Protein AF-A0A1A8R224-F1 (afdb_monomer_lite)

Foldseek 3Di:
DVVLVVVLVVDAQVVLQVVQVVCCVVPVDGPLVVLVVVDDDPVNVVSNLSNDDVLVSLLVLCCVQPVDDHGDVVSVCVSPVPDDPVSVVSNVD

Organism: NCBI:txid451742

Sequence (93 aa):
KDVIVSVLVKRNNDQRQMIKAVYESSTGKNLVKSLESVLSSHLEDASLALLMKPAYYDARLLRNATKGVGTDEAVLVEVLATRSNKEIEEIKQ

Structure (mmCIF, N/CA/C/O backbone):
data_AF-A0A1A8R224-F1
#
_entry.id   AF-A0A1A8R224-F1
#
loop_
_atom_site.group_PDB
_atom_site.id
_atom_site.type_symbol
_atom_site.label_atom_id
_atom_site.label_alt_id
_atom_site.label_comp_id
_atom_site.label_asym_id
_atom_site.label_entity_id
_atom_site.label_seq_id
_atom_site.pdbx_PDB_ins_code
_atom_site.Cartn_x
_atom_site.Cartn_y
_atom_site.Cartn_z
_atom_site.occupancy
_atom_site.B_iso_or_equiv
_atom_site.auth_seq_id
_atom_site.auth_comp_id
_atom_site.auth_asym_id
_atom_site.auth_atom_id
_atom_site.pdbx_PDB_model_num
ATOM 1 N N . LYS A 1 1 ? -18.260 -4.904 8.978 1.00 76.31 1 LYS A N 1
ATOM 2 C CA . LYS A 1 1 ? -17.301 -4.994 7.848 1.00 76.31 1 LYS A CA 1
ATOM 3 C C . LYS A 1 1 ? -17.763 -4.116 6.679 1.00 76.31 1 LYS A C 1
ATOM 5 O O . LYS A 1 1 ? -16.979 -3.294 6.228 1.00 76.31 1 LYS A O 1
ATOM 10 N N . ASP A 1 2 ? -19.047 -4.147 6.320 1.00 84.38 2 ASP A N 1
ATOM 11 C CA . ASP A 1 2 ? -19.623 -3.327 5.234 1.00 84.38 2 ASP A CA 1
ATOM 12 C C . ASP A 1 2 ? -19.454 -1.815 5.410 1.00 84.38 2 ASP A C 1
ATOM 14 O O . ASP A 1 2 ? -19.121 -1.113 4.459 1.00 84.38 2 ASP A O 1
ATOM 18 N N . VAL A 1 3 ? -19.595 -1.303 6.638 1.00 91.88 3 VAL A N 1
ATOM 19 C CA . VAL A 1 3 ? -19.376 0.126 6.918 1.00 91.88 3 VAL A CA 1
ATOM 20 C C . VAL A 1 3 ? -17.933 0.536 6.605 1.00 91.88 3 VAL A C 1
ATOM 22 O O . VAL A 1 3 ? -17.726 1.556 5.953 1.00 91.88 3 VAL A O 1
ATOM 25 N N . ILE A 1 4 ? -16.945 -0.283 6.989 1.00 91.00 4 ILE A N 1
ATOM 26 C CA . ILE A 1 4 ? -15.516 -0.025 6.736 1.00 91.00 4 ILE A CA 1
ATOM 27 C C . ILE A 1 4 ? -15.274 0.077 5.231 1.00 91.00 4 ILE A C 1
ATOM 29 O O . ILE A 1 4 ? -14.732 1.078 4.766 1.00 91.00 4 ILE A O 1
ATOM 33 N N . VAL A 1 5 ? -15.758 -0.908 4.469 1.00 90.88 5 VAL A N 1
ATOM 34 C CA . VAL A 1 5 ? -15.655 -0.905 3.005 1.00 90.88 5 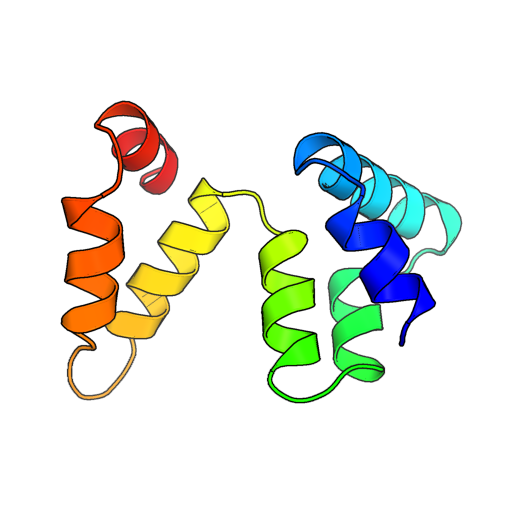VAL A CA 1
ATOM 35 C C . VAL A 1 5 ? -16.322 0.341 2.436 1.00 90.88 5 VAL A C 1
ATOM 37 O O . VAL A 1 5 ? -15.687 1.080 1.691 1.00 90.88 5 VAL A O 1
ATOM 40 N N . SER A 1 6 ? -17.561 0.634 2.842 1.00 93.19 6 SER A N 1
ATOM 41 C CA . SER A 1 6 ? -18.329 1.769 2.323 1.00 93.19 6 SER A CA 1
ATOM 42 C C . SER A 1 6 ? -17.655 3.122 2.562 1.00 93.19 6 SER A C 1
ATOM 44 O O . SER A 1 6 ? -17.801 4.027 1.740 1.00 93.19 6 SER A O 1
ATOM 46 N N . VAL A 1 7 ? -16.907 3.263 3.660 1.00 93.75 7 VAL A N 1
ATOM 47 C CA . VAL A 1 7 ? -16.145 4.473 3.970 1.00 93.75 7 VAL A CA 1
ATOM 48 C C . VAL A 1 7 ? -14.863 4.506 3.146 1.00 93.75 7 VAL A C 1
ATOM 50 O O . VAL A 1 7 ? -14.613 5.506 2.478 1.00 93.75 7 VAL A O 1
ATOM 53 N N . LEU A 1 8 ? -14.068 3.430 3.141 1.00 93.81 8 LEU A N 1
ATOM 54 C CA . LEU A 1 8 ? -12.774 3.415 2.453 1.00 93.81 8 LEU A CA 1
ATOM 55 C C . LEU A 1 8 ? -12.930 3.607 0.938 1.00 93.81 8 LEU A C 1
ATOM 57 O O . LEU A 1 8 ? -12.231 4.438 0.357 1.00 93.81 8 LEU A O 1
ATOM 61 N N . VAL A 1 9 ? -13.880 2.923 0.294 1.00 93.94 9 VAL A N 1
ATOM 62 C CA . VAL A 1 9 ? -14.045 2.984 -1.173 1.00 93.94 9 VAL A CA 1
ATOM 63 C C . VAL A 1 9 ? -14.628 4.309 -1.674 1.00 93.94 9 VAL A C 1
ATOM 65 O O . VAL A 1 9 ? -14.482 4.630 -2.847 1.00 93.94 9 VAL A O 1
ATOM 68 N N . LYS A 1 10 ? -15.246 5.115 -0.800 1.00 96.12 10 LYS A N 1
ATOM 69 C CA . LYS A 1 10 ? -15.840 6.424 -1.146 1.00 96.12 10 LYS A CA 1
ATOM 70 C C . LYS A 1 10 ? -14.940 7.615 -0.803 1.00 96.12 10 LYS A C 1
ATOM 72 O O . LYS A 1 10 ? -15.417 8.752 -0.765 1.00 96.12 10 LYS A O 1
ATOM 77 N N . ARG A 1 11 ? -13.672 7.374 -0.472 1.00 96.81 11 ARG A N 1
ATOM 78 C CA . ARG A 1 11 ? -12.697 8.409 -0.101 1.00 96.81 11 ARG A CA 1
ATOM 79 C C . ARG A 1 11 ? -11.440 8.256 -0.938 1.00 96.81 11 ARG A C 1
ATOM 81 O O . ARG A 1 11 ? -11.025 7.131 -1.200 1.00 96.81 11 ARG A O 1
ATOM 88 N N . ASN A 1 12 ? -10.841 9.371 -1.342 1.00 97.25 12 ASN A N 1
ATOM 89 C CA . ASN A 1 12 ? -9.527 9.355 -1.986 1.00 97.25 12 ASN A CA 1
ATOM 90 C C . ASN A 1 12 ? -8.412 9.111 -0.947 1.00 97.25 12 ASN A C 1
ATOM 92 O O . ASN A 1 12 ? -8.680 9.044 0.256 1.00 97.25 12 ASN A O 1
ATOM 96 N N . ASN A 1 13 ? -7.163 8.945 -1.395 1.00 97.19 13 ASN A N 1
ATOM 97 C CA . ASN A 1 13 ? -6.068 8.616 -0.481 1.00 97.19 13 ASN A CA 1
ATOM 98 C C . ASN A 1 13 ? -5.824 9.714 0.563 1.00 97.19 13 ASN A C 1
ATOM 100 O O . ASN A 1 13 ? -5.724 9.397 1.744 1.00 97.19 13 ASN A O 1
ATOM 104 N N . ASP A 1 14 ? -5.828 10.985 0.161 1.00 97.56 14 ASP A N 1
ATOM 10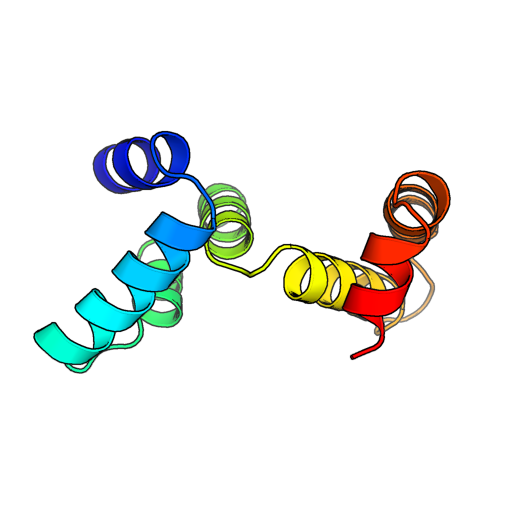5 C CA . ASP A 1 14 ? -5.596 12.113 1.072 1.00 97.56 14 ASP A CA 1
ATOM 106 C C . ASP A 1 14 ? -6.636 12.159 2.194 1.00 97.56 14 ASP A C 1
ATOM 108 O O . ASP A 1 14 ? -6.296 12.264 3.373 1.00 97.56 14 ASP A O 1
ATOM 112 N N . GLN A 1 15 ? -7.912 11.973 1.853 1.00 98.00 15 GLN A N 1
ATOM 113 C CA . GLN A 1 15 ? -8.993 11.859 2.829 1.00 98.00 15 GLN A CA 1
ATOM 114 C C . GLN A 1 15 ? -8.788 10.663 3.763 1.00 98.00 15 GLN A C 1
ATOM 116 O O . GLN A 1 15 ? -9.037 10.771 4.962 1.00 98.00 15 GLN A O 1
ATOM 121 N N . ARG A 1 16 ? -8.314 9.521 3.251 1.00 97.81 16 ARG A N 1
ATOM 122 C CA . ARG A 1 16 ? -7.991 8.352 4.084 1.00 97.81 16 ARG A CA 1
ATOM 123 C C . ARG A 1 16 ? -6.810 8.620 5.021 1.00 97.81 16 ARG A C 1
ATOM 125 O O . ARG A 1 16 ? -6.861 8.182 6.169 1.00 97.81 16 ARG A O 1
ATOM 132 N N . GLN A 1 17 ? -5.799 9.379 4.589 1.00 98.06 17 GLN A N 1
ATOM 133 C CA . GLN A 1 17 ? -4.707 9.819 5.465 1.00 98.06 17 GLN A CA 1
ATOM 134 C C . GLN A 1 17 ? -5.224 10.744 6.577 1.00 98.06 17 GLN A C 1
ATOM 136 O O . GLN A 1 17 ? -4.864 10.563 7.739 1.00 98.06 17 GLN A O 1
ATOM 141 N N . MET A 1 18 ? -6.128 11.678 6.255 1.00 97.56 18 MET A N 1
ATOM 142 C CA . MET A 1 18 ? -6.775 12.530 7.261 1.00 97.56 18 MET A CA 1
ATOM 143 C C . MET A 1 18 ? -7.599 11.707 8.255 1.00 97.56 18 MET A C 1
ATOM 145 O O . MET A 1 18 ? -7.483 11.910 9.460 1.00 97.56 18 MET A O 1
ATOM 149 N N . ILE A 1 19 ? -8.386 10.738 7.776 1.00 96.38 19 ILE A N 1
ATOM 150 C CA . ILE A 1 19 ? -9.158 9.828 8.636 1.00 96.38 19 ILE A CA 1
ATOM 151 C C . ILE A 1 19 ? -8.230 9.065 9.583 1.00 96.38 19 ILE A C 1
ATOM 153 O O . ILE A 1 19 ? -8.526 8.971 10.771 1.00 96.38 19 ILE A O 1
ATOM 157 N N . LYS A 1 20 ? -7.098 8.554 9.082 1.00 96.31 20 LYS A N 1
ATOM 158 C CA . LYS A 1 20 ? -6.100 7.856 9.899 1.00 96.31 20 LYS A CA 1
ATOM 159 C C . LYS A 1 20 ? -5.577 8.747 11.030 1.00 96.31 20 LYS A C 1
ATOM 161 O O . LYS A 1 20 ? -5.563 8.305 12.175 1.00 96.31 20 LYS A O 1
ATOM 166 N N . ALA A 1 21 ? -5.220 9.994 10.721 1.00 96.88 21 ALA A N 1
ATOM 167 C CA . ALA A 1 21 ? -4.737 10.955 11.711 1.00 96.88 21 ALA A CA 1
ATOM 168 C C . ALA A 1 21 ? -5.818 11.324 12.744 1.00 96.88 21 ALA A C 1
ATOM 170 O O . ALA A 1 21 ? -5.572 11.281 13.945 1.00 96.88 21 ALA A O 1
ATOM 171 N N . VAL A 1 22 ? -7.038 11.634 12.293 1.00 97.62 22 VAL A N 1
ATOM 172 C CA . VAL A 1 22 ? -8.156 11.992 13.183 1.00 97.62 22 VAL A CA 1
ATOM 173 C C . VAL A 1 22 ? -8.553 10.822 14.082 1.00 97.62 22 VAL A C 1
ATOM 175 O O . VAL A 1 22 ? -8.846 11.028 15.260 1.00 97.62 22 VAL A O 1
ATOM 178 N N . TYR A 1 23 ? -8.547 9.591 13.567 1.00 96.75 23 TYR A N 1
ATOM 179 C CA . TYR A 1 23 ? -8.842 8.397 14.359 1.00 96.75 23 TYR A CA 1
ATOM 180 C C . TYR A 1 23 ? -7.840 8.222 15.504 1.00 96.75 23 TYR A C 1
ATOM 182 O O . TYR A 1 23 ? -8.242 7.997 16.645 1.00 96.75 23 TYR A O 1
ATOM 190 N N . GLU A 1 24 ? -6.548 8.373 15.217 1.00 96.56 24 GLU A N 1
ATOM 191 C CA . GLU A 1 24 ? -5.492 8.252 16.223 1.00 96.56 24 GLU A CA 1
ATOM 192 C C . GLU A 1 24 ? -5.590 9.362 17.276 1.00 96.56 24 GLU A C 1
ATOM 194 O O . GLU A 1 24 ? -5.590 9.065 18.469 1.00 96.56 24 GLU A O 1
ATOM 199 N N . SER A 1 25 ? -5.815 10.611 16.859 1.00 97.25 25 SER A N 1
ATOM 200 C CA . SER A 1 25 ? -5.994 11.744 17.778 1.00 97.25 25 SER A CA 1
ATOM 201 C C . SER A 1 25 ? -7.248 11.644 18.653 1.00 97.25 25 SER A C 1
ATOM 203 O O . SER A 1 25 ? -7.232 12.088 19.797 1.00 97.25 25 SER A O 1
ATOM 205 N N . SER A 1 26 ? -8.348 11.088 18.136 1.00 97.44 26 SER A N 1
ATOM 206 C CA . SER A 1 26 ? -9.629 11.016 18.861 1.00 97.44 26 SER A CA 1
ATOM 207 C C . SER A 1 26 ? -9.759 9.792 19.767 1.00 97.44 26 SER A C 1
ATOM 209 O O . SER A 1 26 ? -10.446 9.856 20.782 1.00 97.44 26 SER A O 1
ATOM 211 N N . THR A 1 27 ? -9.119 8.675 19.412 1.00 96.38 27 THR A N 1
ATOM 212 C CA . THR A 1 27 ? -9.264 7.400 20.137 1.00 96.38 27 THR A CA 1
ATOM 213 C C . THR A 1 27 ? -8.008 6.977 20.894 1.00 96.38 27 THR A C 1
ATOM 215 O O . THR A 1 27 ? -8.078 6.064 21.718 1.00 96.38 27 THR A O 1
ATOM 218 N N . GLY A 1 28 ? -6.855 7.580 20.588 1.00 96.06 28 GLY A N 1
ATOM 219 C CA . GLY A 1 28 ? -5.544 7.144 21.074 1.00 96.06 28 GLY A CA 1
ATOM 220 C C . GLY A 1 28 ? -5.085 5.797 20.504 1.00 96.06 28 GLY A C 1
ATOM 221 O O . GLY A 1 28 ? -4.100 5.235 20.980 1.00 96.06 28 GLY A O 1
ATOM 222 N N . LYS A 1 29 ? -5.798 5.238 19.517 1.00 95.94 29 LYS A N 1
ATOM 223 C CA . LYS A 1 29 ? -5.499 3.936 18.910 1.00 95.94 29 LYS A CA 1
ATOM 224 C C . LYS A 1 29 ? -5.048 4.100 17.469 1.00 95.94 29 LYS A C 1
ATOM 226 O O . LYS A 1 29 ? -5.567 4.917 16.717 1.00 95.94 29 LYS A O 1
ATOM 231 N N . ASN A 1 30 ? -4.133 3.237 17.046 1.00 95.81 30 ASN A N 1
ATOM 232 C CA . ASN A 1 30 ? -3.694 3.208 15.662 1.00 95.81 30 ASN A CA 1
ATOM 233 C C . ASN A 1 30 ? -4.754 2.534 14.770 1.00 95.81 30 ASN A C 1
ATOM 235 O O . ASN A 1 30 ? -5.110 1.374 14.996 1.00 95.81 30 ASN A O 1
ATOM 239 N N . LEU A 1 31 ? -5.246 3.246 13.748 1.00 95.62 31 LEU A N 1
ATOM 240 C CA . LEU A 1 31 ? -6.312 2.746 12.868 1.00 95.62 31 LEU A CA 1
ATOM 241 C C . LEU A 1 31 ? -5.917 1.456 12.136 1.00 95.62 31 LEU A C 1
ATOM 243 O O . LEU A 1 31 ? -6.729 0.543 12.044 1.00 95.62 31 LEU A O 1
ATOM 247 N N . VAL A 1 32 ? -4.673 1.360 11.653 1.00 94.12 32 VAL A N 1
ATOM 248 C CA . VAL A 1 32 ? -4.177 0.183 10.915 1.00 94.12 32 VAL A CA 1
ATOM 249 C C . VAL A 1 32 ? -4.229 -1.059 11.804 1.00 94.12 32 VAL A C 1
ATOM 251 O O . VAL A 1 32 ? -4.917 -2.015 11.461 1.00 94.12 32 VAL A O 1
ATOM 254 N N . LYS A 1 33 ? -3.642 -0.989 13.006 1.00 95.06 33 LYS A N 1
ATOM 255 C CA . LYS A 1 33 ? -3.688 -2.092 13.986 1.00 95.06 33 LYS A CA 1
ATOM 256 C C . LYS A 1 33 ? -5.110 -2.443 14.430 1.00 95.06 33 LYS A C 1
ATOM 258 O O . LYS A 1 33 ? -5.435 -3.595 14.711 1.00 95.06 33 LYS A O 1
ATOM 263 N N . SER A 1 34 ? -5.977 -1.437 14.505 1.00 94.94 34 SER A N 1
ATOM 264 C CA . SER A 1 34 ? -7.378 -1.645 14.874 1.00 94.94 34 SER A CA 1
ATOM 265 C C . SER A 1 34 ? -8.138 -2.400 13.781 1.00 94.94 34 SER A C 1
ATOM 267 O O . SER A 1 34 ? -9.019 -3.190 14.100 1.00 94.94 34 SER A O 1
ATOM 269 N N . LEU A 1 35 ? -7.786 -2.212 12.505 1.00 93.62 35 LEU A N 1
ATOM 270 C CA . LEU A 1 35 ? -8.363 -2.982 11.404 1.00 93.62 35 LEU A CA 1
ATOM 271 C C . LEU A 1 35 ? -7.767 -4.389 11.298 1.00 93.62 35 LEU A C 1
ATOM 273 O O . LEU A 1 35 ? -8.536 -5.321 11.089 1.00 93.62 35 LEU A O 1
ATOM 277 N N . GLU A 1 36 ? -6.460 -4.557 11.519 1.00 93.62 36 GLU A N 1
ATOM 278 C CA . GLU A 1 36 ? -5.782 -5.871 11.576 1.00 93.62 36 GLU A CA 1
ATOM 279 C C . GLU A 1 36 ? -6.412 -6.805 12.624 1.00 93.62 36 GLU A C 1
ATOM 281 O O . GLU A 1 36 ? -6.528 -8.004 12.414 1.00 93.62 36 GLU A O 1
ATOM 286 N N . SER A 1 37 ? -6.891 -6.266 13.750 1.00 93.38 37 SER A N 1
ATOM 287 C CA . SER A 1 37 ? -7.520 -7.090 14.798 1.00 93.38 37 SER A CA 1
ATOM 288 C C . SER A 1 37 ? -8.985 -7.471 14.533 1.00 93.38 37 SER A C 1
ATOM 290 O O . SER A 1 37 ? -9.537 -8.300 15.254 1.00 93.38 37 SER A O 1
ATOM 292 N N . VAL A 1 38 ? -9.637 -6.871 13.529 1.00 92.25 38 VAL A N 1
ATOM 293 C CA . VAL A 1 38 ? -11.086 -7.031 13.265 1.00 92.25 38 VAL A CA 1
ATOM 294 C C . VAL A 1 38 ? -11.371 -7.613 11.875 1.00 92.25 38 VAL A C 1
ATOM 296 O O . VAL A 1 38 ? -12.412 -8.248 11.647 1.00 92.25 38 VAL A O 1
ATOM 299 N N . LEU A 1 39 ? -10.486 -7.360 10.916 1.00 93.56 39 LEU A N 1
ATOM 300 C CA . LEU A 1 39 ? -10.548 -7.903 9.566 1.00 93.56 39 LEU A CA 1
ATOM 301 C C . LEU A 1 39 ? -9.700 -9.173 9.472 1.00 93.56 39 LEU A C 1
ATOM 303 O O . LEU A 1 39 ? -9.041 -9.570 10.422 1.00 93.56 39 LEU A O 1
ATOM 307 N N . SER A 1 40 ? -9.832 -9.874 8.352 1.00 91.25 40 SER A N 1
ATOM 308 C CA . SER A 1 40 ? -9.111 -11.119 8.110 1.00 91.25 40 SER A CA 1
ATOM 309 C C . SER A 1 40 ? -8.938 -11.336 6.611 1.00 91.25 40 SER A C 1
ATOM 311 O O . SER A 1 40 ? -9.863 -11.021 5.847 1.00 91.25 40 SER A O 1
ATOM 313 N N . SER A 1 41 ? -7.837 -11.978 6.208 1.00 92.00 41 SER A N 1
ATOM 314 C CA . SER A 1 41 ? -7.594 -12.431 4.827 1.00 92.00 41 SER A CA 1
ATOM 315 C C . SER A 1 41 ? -7.677 -11.265 3.819 1.00 92.00 41 SER A C 1
ATOM 317 O O . SER A 1 41 ? -7.291 -10.143 4.129 1.00 92.00 41 SER A O 1
ATOM 319 N N . HIS A 1 42 ? -8.218 -11.482 2.620 1.00 92.12 42 HIS A N 1
ATOM 320 C CA . HIS A 1 42 ? -8.175 -10.514 1.519 1.00 92.12 42 HIS A CA 1
ATOM 321 C C . HIS A 1 42 ? -8.810 -9.154 1.834 1.00 92.12 42 HIS A C 1
ATOM 323 O O . HIS A 1 42 ? -8.373 -8.125 1.320 1.00 92.12 42 HIS A O 1
ATOM 329 N N . LEU A 1 43 ? -9.846 -9.126 2.678 1.00 91.62 43 LEU A N 1
ATOM 330 C CA . LEU A 1 43 ? -10.484 -7.866 3.055 1.00 91.62 43 LEU A CA 1
ATOM 331 C C . LEU A 1 43 ? -9.568 -7.013 3.940 1.00 91.62 43 LEU A C 1
ATOM 333 O O . LEU A 1 43 ? -9.589 -5.785 3.840 1.00 91.62 43 LEU A O 1
ATOM 337 N N . GLU A 1 44 ? -8.789 -7.653 4.808 1.00 94.06 44 GLU A N 1
ATOM 338 C CA . GLU A 1 44 ? -7.769 -6.982 5.607 1.00 94.06 44 GLU A CA 1
ATOM 339 C C . GLU A 1 44 ? -6.695 -6.401 4.690 1.00 94.06 44 GLU A C 1
ATOM 341 O O . GLU A 1 44 ? -6.500 -5.186 4.692 1.00 94.06 44 GLU A O 1
ATOM 346 N N . ASP A 1 45 ? -6.109 -7.228 3.821 1.00 93.44 45 ASP A N 1
ATOM 347 C CA . ASP A 1 45 ? -5.053 -6.817 2.890 1.00 93.44 45 ASP A CA 1
ATOM 348 C C . ASP A 1 45 ? -5.465 -5.605 2.046 1.00 93.44 45 ASP A C 1
ATOM 350 O O . ASP A 1 45 ? -4.740 -4.605 1.981 1.00 93.44 45 ASP A O 1
ATOM 354 N N . ALA A 1 46 ? -6.664 -5.657 1.456 1.00 94.56 46 ALA A N 1
ATOM 355 C CA . ALA A 1 46 ? -7.210 -4.573 0.648 1.00 94.56 46 ALA A CA 1
ATOM 356 C C . ALA A 1 46 ? -7.468 -3.307 1.480 1.00 94.56 46 ALA A C 1
ATOM 358 O O . ALA A 1 46 ? -7.144 -2.200 1.051 1.00 94.56 46 ALA A O 1
ATOM 359 N N . SER A 1 47 ? -8.021 -3.442 2.688 1.00 95.19 47 SER A N 1
ATOM 360 C CA . SER A 1 47 ? -8.304 -2.289 3.553 1.00 95.19 47 SER A CA 1
ATOM 361 C C . SER A 1 47 ? -7.020 -1.593 4.003 1.00 95.19 47 SER A C 1
ATOM 363 O O . SER A 1 47 ? -6.953 -0.362 4.005 1.00 95.19 47 SER A O 1
ATOM 365 N N . LEU A 1 48 ? -5.986 -2.366 4.341 1.00 94.81 48 LEU A N 1
ATOM 366 C CA . LEU A 1 48 ? -4.683 -1.832 4.721 1.00 94.81 48 LEU A CA 1
ATOM 367 C C . LEU A 1 48 ? -3.981 -1.166 3.539 1.00 94.81 48 LEU A C 1
ATOM 369 O O . LEU A 1 48 ? -3.445 -0.071 3.702 1.00 94.81 48 LEU A O 1
ATOM 373 N N . ALA A 1 49 ? -4.040 -1.773 2.351 1.00 95.81 49 ALA A N 1
ATOM 374 C CA . ALA A 1 49 ? -3.524 -1.176 1.121 1.00 95.81 49 ALA A CA 1
ATOM 375 C C . ALA A 1 49 ? -4.171 0.190 0.843 1.00 95.81 49 ALA A C 1
ATOM 377 O O . ALA A 1 49 ? -3.473 1.177 0.617 1.00 95.81 49 ALA A O 1
ATOM 378 N N . LEU A 1 50 ? -5.501 0.286 0.954 1.00 96.38 50 LEU A N 1
ATO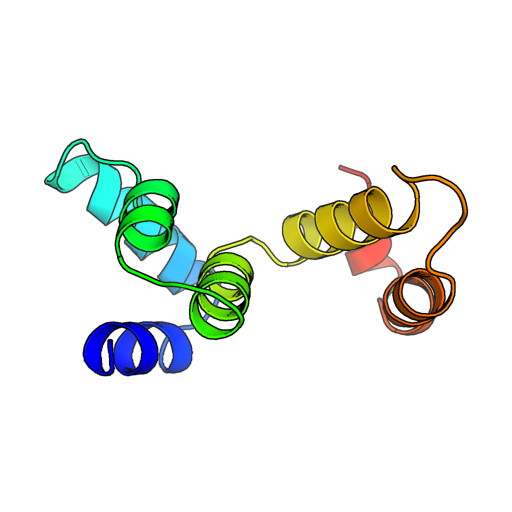M 379 C CA . LEU A 1 50 ? -6.241 1.529 0.714 1.00 96.38 50 LEU A CA 1
ATOM 380 C C . LEU A 1 50 ? -5.872 2.660 1.688 1.00 96.38 50 LEU A C 1
ATOM 382 O O . LEU A 1 50 ? -6.072 3.826 1.336 1.00 96.38 50 LEU A O 1
ATOM 386 N N . LEU A 1 51 ? -5.365 2.335 2.882 1.00 96.62 51 LEU A N 1
ATOM 387 C CA . LEU A 1 51 ? -4.928 3.290 3.909 1.00 96.62 51 LEU A CA 1
ATOM 388 C C . LEU A 1 51 ? -3.453 3.708 3.790 1.00 96.62 51 LEU A C 1
ATOM 390 O O . LEU A 1 51 ? -3.015 4.605 4.516 1.00 96.62 51 LEU A O 1
ATOM 394 N N . MET A 1 52 ? -2.671 3.086 2.911 1.00 96.25 52 MET A N 1
ATOM 395 C CA . MET A 1 52 ? -1.275 3.457 2.674 1.00 96.25 52 MET A CA 1
ATOM 396 C C . MET A 1 52 ? -1.178 4.551 1.617 1.00 96.25 52 MET A C 1
ATOM 398 O O . MET A 1 52 ? -1.992 4.608 0.699 1.00 96.25 52 MET A O 1
ATOM 402 N N . LYS A 1 53 ? -0.169 5.421 1.724 1.00 96.94 53 L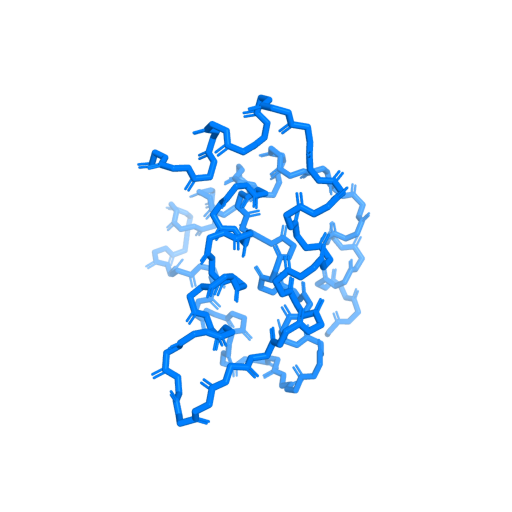YS A N 1
ATOM 403 C CA . LYS A 1 53 ? 0.184 6.306 0.607 1.00 96.94 53 LYS A CA 1
ATOM 404 C C . LYS A 1 53 ? 0.617 5.446 -0.592 1.00 96.94 53 LYS A C 1
ATOM 406 O O . LYS A 1 53 ? 1.293 4.445 -0.347 1.00 96.94 53 LYS A O 1
ATOM 411 N N . PRO A 1 54 ? 0.294 5.825 -1.842 1.00 97.19 54 PRO A N 1
ATOM 412 C CA . PRO A 1 54 ? 0.598 5.008 -3.021 1.00 97.19 54 PRO A CA 1
ATOM 413 C C . PRO A 1 54 ? 2.068 4.573 -3.103 1.00 97.19 54 PRO A C 1
ATOM 415 O O . PRO A 1 54 ? 2.342 3.378 -3.087 1.00 97.19 54 PRO A O 1
ATOM 418 N N . ALA A 1 55 ? 3.008 5.522 -3.024 1.00 97.81 55 ALA A N 1
ATOM 419 C CA . ALA A 1 55 ? 4.443 5.229 -3.070 1.00 97.81 55 ALA A CA 1
ATOM 420 C C . ALA A 1 55 ? 4.907 4.267 -1.958 1.00 97.81 55 ALA A C 1
ATOM 422 O O . ALA A 1 55 ? 5.697 3.358 -2.198 1.00 97.81 55 ALA A O 1
ATOM 423 N N . TYR A 1 56 ? 4.361 4.405 -0.744 1.00 97.44 56 TYR A N 1
ATOM 424 C CA . TYR A 1 56 ? 4.678 3.501 0.365 1.00 97.44 56 TYR A CA 1
ATOM 425 C C . TYR A 1 56 ? 4.129 2.087 0.136 1.00 97.44 56 TYR A C 1
ATOM 427 O O . TYR A 1 56 ? 4.769 1.100 0.498 1.00 97.44 56 TYR A O 1
ATOM 435 N N . TYR A 1 57 ? 2.936 1.975 -0.455 1.00 97.75 57 TYR A N 1
ATOM 436 C CA . TYR A 1 57 ? 2.358 0.682 -0.804 1.00 97.75 57 TYR A CA 1
ATOM 437 C C . TYR A 1 57 ? 3.175 -0.015 -1.897 1.00 97.75 57 TYR A C 1
ATOM 439 O O . TYR A 1 57 ? 3.501 -1.189 -1.735 1.00 97.75 57 TYR A O 1
ATOM 447 N N . ASP A 1 58 ? 3.587 0.712 -2.935 1.00 98.31 58 ASP A N 1
ATOM 448 C CA . ASP A 1 58 ? 4.456 0.186 -3.991 1.00 98.31 58 ASP A CA 1
ATOM 449 C C . ASP A 1 58 ? 5.816 -0.263 -3.434 1.00 98.31 58 ASP A C 1
ATOM 451 O O . ASP A 1 58 ? 6.247 -1.387 -3.687 1.00 98.31 58 ASP A O 1
ATOM 455 N N . ALA A 1 59 ? 6.456 0.541 -2.577 1.00 98.00 59 ALA A N 1
ATOM 456 C CA . ALA A 1 59 ? 7.685 0.143 -1.886 1.00 98.00 59 ALA A CA 1
ATOM 457 C C . ALA A 1 59 ? 7.489 -1.136 -1.047 1.00 98.00 59 ALA A C 1
ATOM 459 O O . ALA A 1 59 ? 8.355 -2.017 -1.013 1.00 98.00 59 ALA A O 1
ATOM 460 N N . ARG A 1 60 ? 6.327 -1.281 -0.392 1.00 96.81 60 ARG A N 1
ATOM 461 C CA . ARG A 1 60 ? 5.968 -2.498 0.349 1.00 96.81 60 ARG A CA 1
ATOM 462 C C . ARG A 1 60 ? 5.812 -3.705 -0.579 1.00 96.81 60 ARG A C 1
ATOM 464 O O . ARG A 1 60 ? 6.289 -4.778 -0.212 1.00 96.81 60 ARG A O 1
ATOM 471 N N . LEU A 1 61 ? 5.180 -3.547 -1.744 1.00 97.38 61 LEU A N 1
ATOM 472 C CA . LEU A 1 61 ? 5.054 -4.605 -2.752 1.00 97.38 61 LEU A CA 1
ATOM 473 C C . LEU A 1 61 ? 6.429 -5.062 -3.246 1.00 97.38 61 LEU A C 1
ATOM 475 O O . LEU A 1 61 ? 6.731 -6.250 -3.166 1.00 97.38 61 LEU A O 1
ATOM 479 N N . LEU A 1 62 ? 7.296 -4.125 -3.641 1.00 97.69 62 LEU A N 1
ATOM 480 C CA . LEU A 1 62 ? 8.656 -4.422 -4.106 1.00 97.69 62 LEU A CA 1
ATOM 481 C C . LEU A 1 62 ? 9.488 -5.143 -3.036 1.00 97.69 62 LEU A C 1
ATOM 483 O O . LEU A 1 62 ? 10.180 -6.122 -3.320 1.00 97.69 62 LEU A O 1
ATOM 487 N N . ARG A 1 63 ? 9.391 -4.700 -1.777 1.00 97.12 63 ARG A N 1
ATOM 488 C CA . ARG A 1 63 ? 10.062 -5.372 -0.660 1.00 97.12 63 ARG A CA 1
ATOM 489 C C . ARG A 1 63 ? 9.519 -6.780 -0.448 1.00 97.12 63 ARG A C 1
ATOM 491 O O . ARG A 1 63 ? 10.297 -7.702 -0.237 1.00 97.12 63 ARG A O 1
ATOM 498 N N . ASN A 1 64 ? 8.203 -6.961 -0.466 1.00 95.75 64 ASN A N 1
ATOM 499 C CA . ASN A 1 64 ? 7.605 -8.279 -0.268 1.00 95.75 64 ASN A CA 1
ATOM 500 C C . ASN A 1 64 ? 7.974 -9.246 -1.399 1.00 95.75 64 ASN A C 1
ATOM 502 O O . ASN A 1 64 ? 8.267 -10.402 -1.110 1.00 95.75 64 ASN A O 1
ATOM 506 N N . ALA A 1 65 ? 8.052 -8.753 -2.637 1.00 97.62 65 ALA A N 1
ATOM 507 C CA . ALA A 1 65 ? 8.461 -9.529 -3.802 1.00 97.62 65 ALA A CA 1
ATOM 508 C C . ALA A 1 65 ? 9.920 -10.013 -3.743 1.00 97.62 65 ALA A C 1
ATOM 510 O O . ALA A 1 65 ? 10.260 -10.971 -4.422 1.00 97.62 65 ALA A O 1
ATOM 511 N N . THR A 1 66 ? 10.786 -9.374 -2.945 1.00 97.00 66 THR A N 1
ATOM 512 C CA . THR A 1 66 ? 12.240 -9.648 -2.915 1.00 97.00 66 THR A CA 1
ATOM 513 C C . THR A 1 66 ? 12.770 -10.131 -1.562 1.00 97.00 66 THR A C 1
ATOM 515 O O . THR A 1 66 ? 13.914 -10.560 -1.461 1.00 97.00 66 THR A O 1
ATOM 518 N N . LYS A 1 67 ? 11.971 -10.063 -0.490 1.00 96.25 67 LYS A N 1
ATOM 519 C CA . LYS A 1 67 ? 12.407 -10.400 0.879 1.00 96.25 67 LYS A CA 1
ATOM 520 C C . LYS A 1 67 ? 12.612 -11.908 1.107 1.00 96.25 67 LYS A C 1
ATOM 522 O O . LYS A 1 67 ? 13.311 -12.281 2.049 1.00 96.25 67 LYS A O 1
ATOM 527 N N . GLY A 1 68 ? 11.915 -12.756 0.351 1.00 91.62 68 GLY A N 1
ATOM 528 C CA . GLY A 1 68 ? 11.826 -14.201 0.583 1.00 91.62 68 GLY A CA 1
ATOM 529 C C . GLY A 1 68 ? 12.904 -15.030 -0.115 1.00 91.62 68 GLY A C 1
ATOM 530 O O . GLY A 1 68 ? 13.859 -14.509 -0.679 1.00 91.62 68 GLY A O 1
ATOM 531 N N . VAL A 1 69 ? 12.737 -16.355 -0.070 1.00 91.38 69 VAL A N 1
ATOM 532 C CA . VAL A 1 69 ? 13.498 -17.259 -0.941 1.00 91.38 69 VAL A CA 1
ATOM 533 C C . VAL A 1 69 ? 12.884 -17.176 -2.333 1.00 91.38 69 VAL A C 1
ATOM 535 O O . VAL A 1 69 ? 11.714 -17.511 -2.508 1.00 91.38 69 VAL A O 1
ATOM 538 N N . GLY A 1 70 ? 13.683 -16.739 -3.301 1.00 94.06 70 GLY A N 1
ATOM 539 C CA . GLY A 1 70 ? 13.209 -16.426 -4.645 1.00 94.06 70 GLY A CA 1
ATOM 540 C C . GLY A 1 70 ? 12.693 -14.994 -4.758 1.00 94.06 70 GLY A C 1
ATOM 541 O O . GLY A 1 70 ? 12.854 -14.179 -3.850 1.00 94.06 70 GLY A O 1
ATOM 542 N N . THR A 1 71 ? 12.080 -14.709 -5.898 1.00 97.31 71 THR A N 1
ATOM 543 C CA . THR A 1 71 ? 11.568 -13.391 -6.258 1.00 97.31 71 THR A CA 1
ATOM 544 C C . THR A 1 71 ? 10.166 -13.570 -6.826 1.00 97.31 71 THR A C 1
ATOM 546 O O . THR A 1 71 ? 9.910 -14.557 -7.502 1.00 97.31 71 THR A O 1
ATOM 549 N N . ASP A 1 72 ? 9.255 -12.643 -6.548 1.00 97.75 72 ASP A N 1
ATOM 550 C CA . ASP A 1 72 ? 7.975 -12.562 -7.256 1.00 97.75 72 ASP A CA 1
ATOM 551 C C . ASP A 1 72 ? 8.130 -11.615 -8.452 1.00 97.75 72 ASP A C 1
ATOM 553 O O . ASP A 1 72 ? 7.946 -10.397 -8.346 1.00 97.75 72 ASP A O 1
ATOM 557 N N . GLU A 1 73 ? 8.546 -12.162 -9.596 1.00 97.50 73 GLU A N 1
ATOM 558 C CA . GLU A 1 73 ? 8.802 -11.362 -10.793 1.00 97.50 73 GLU A CA 1
ATOM 559 C C . GLU A 1 73 ? 7.529 -10.711 -11.342 1.00 97.50 73 GLU A C 1
ATOM 561 O O . GLU A 1 73 ? 7.611 -9.635 -11.936 1.00 97.50 73 GLU A O 1
ATOM 566 N N . ALA A 1 74 ? 6.355 -11.310 -11.120 1.00 98.12 74 ALA A N 1
ATOM 567 C CA . ALA A 1 74 ? 5.092 -10.755 -11.592 1.00 98.12 74 ALA A CA 1
ATOM 568 C C . ALA A 1 74 ? 4.788 -9.417 -10.900 1.00 98.12 74 ALA A C 1
ATOM 570 O O . ALA A 1 74 ? 4.476 -8.437 -11.578 1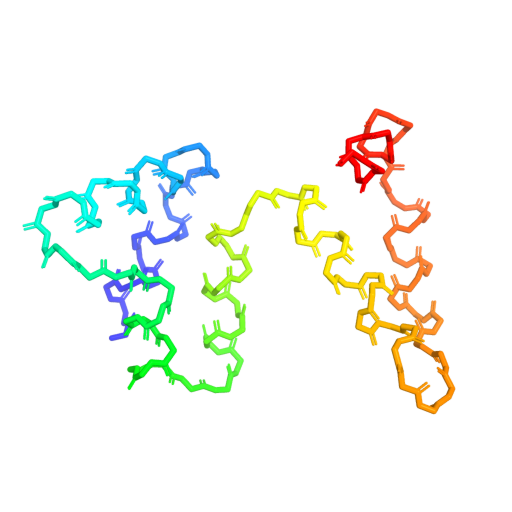.00 98.12 74 ALA A O 1
ATOM 571 N N . VAL A 1 75 ? 4.969 -9.342 -9.576 1.00 97.62 75 VAL A N 1
ATOM 572 C CA . VAL A 1 75 ? 4.793 -8.092 -8.815 1.00 97.62 75 VAL A CA 1
ATOM 573 C C . VAL A 1 75 ? 5.833 -7.042 -9.212 1.00 97.62 75 VAL A C 1
ATOM 575 O O . VAL A 1 75 ? 5.498 -5.863 -9.352 1.00 97.62 75 VAL A O 1
ATOM 578 N N . LEU A 1 76 ? 7.091 -7.445 -9.425 1.00 97.81 76 LEU A N 1
ATOM 579 C CA . LEU A 1 76 ? 8.132 -6.513 -9.871 1.00 97.81 76 LEU A CA 1
ATOM 580 C C . LEU A 1 76 ? 7.798 -5.901 -11.231 1.00 97.81 76 LEU A C 1
ATOM 582 O O . LEU A 1 76 ? 7.899 -4.685 -11.390 1.00 97.81 76 LEU A O 1
ATOM 586 N N . VAL A 1 77 ? 7.387 -6.728 -12.196 1.00 98.25 77 VAL A N 1
ATOM 587 C CA . VAL A 1 77 ? 6.994 -6.261 -13.530 1.00 98.25 77 VAL A CA 1
ATOM 588 C C . VAL A 1 77 ? 5.770 -5.356 -13.436 1.00 98.25 77 VAL A C 1
ATOM 590 O O . VAL A 1 77 ? 5.778 -4.285 -14.034 1.00 98.25 77 VAL A O 1
ATOM 593 N N . GLU A 1 78 ? 4.752 -5.726 -12.656 1.00 97.88 78 GLU A N 1
ATOM 594 C CA . GLU A 1 78 ? 3.550 -4.907 -12.487 1.00 97.88 78 GLU A CA 1
ATOM 595 C C . GLU A 1 78 ? 3.886 -3.504 -11.970 1.00 97.88 78 GLU A C 1
ATOM 597 O O . GLU A 1 78 ? 3.457 -2.513 -12.561 1.00 97.88 78 GLU A O 1
ATOM 602 N N . VAL A 1 79 ? 4.685 -3.388 -10.907 1.00 97.75 79 VAL A N 1
ATOM 603 C CA . VAL A 1 79 ? 5.023 -2.078 -1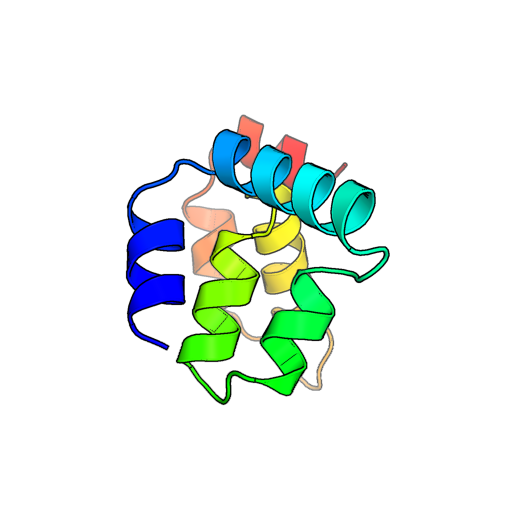0.335 1.00 97.75 79 VAL A CA 1
ATOM 604 C C . VAL A 1 79 ? 5.974 -1.310 -11.258 1.00 97.75 79 VAL A C 1
ATOM 606 O O . VAL A 1 79 ? 5.698 -0.166 -11.615 1.00 97.75 79 VAL A O 1
ATOM 609 N N . LEU A 1 80 ? 7.082 -1.916 -11.687 1.00 97.06 80 LEU A N 1
ATOM 610 C CA . LEU A 1 80 ? 8.137 -1.191 -12.403 1.00 97.06 80 LEU A CA 1
ATOM 611 C C . LEU A 1 80 ? 7.772 -0.848 -13.851 1.00 97.06 80 LEU A C 1
ATOM 613 O O . LEU A 1 80 ? 8.271 0.148 -14.369 1.00 97.06 80 LEU A O 1
ATOM 617 N N . ALA A 1 81 ? 6.914 -1.635 -14.505 1.00 98.00 81 ALA A N 1
ATOM 618 C CA . ALA A 1 81 ? 6.520 -1.378 -15.890 1.00 98.00 81 ALA A CA 1
ATOM 619 C C . ALA A 1 81 ? 5.308 -0.440 -16.022 1.00 98.00 81 ALA A C 1
ATOM 621 O O . ALA A 1 81 ? 5.072 0.076 -17.113 1.00 98.00 81 ALA A O 1
ATOM 622 N N . THR A 1 82 ? 4.529 -0.218 -14.953 1.00 98.06 82 THR A N 1
ATOM 623 C CA . THR A 1 82 ? 3.294 0.592 -15.024 1.00 98.06 82 THR A CA 1
ATOM 624 C C . THR A 1 82 ? 3.377 1.952 -14.335 1.00 98.06 82 THR A C 1
ATOM 626 O O . THR A 1 82 ? 2.534 2.809 -14.600 1.00 98.06 82 THR A O 1
ATOM 629 N N . ARG A 1 83 ? 4.368 2.184 -13.466 1.00 98.12 83 ARG A N 1
ATOM 630 C CA . ARG A 1 83 ? 4.563 3.478 -12.795 1.00 98.12 83 ARG A CA 1
ATOM 631 C C . ARG A 1 83 ? 5.312 4.468 -13.682 1.00 98.12 83 ARG A C 1
ATOM 633 O O . ARG A 1 83 ? 6.255 4.127 -14.389 1.00 98.12 83 ARG A O 1
ATOM 640 N N . SER A 1 84 ? 4.902 5.727 -13.618 1.00 98.44 84 SER A N 1
ATOM 641 C CA . SER A 1 84 ? 5.593 6.848 -14.253 1.00 98.44 84 SER A CA 1
ATOM 642 C C . SER A 1 84 ? 6.932 7.151 -13.573 1.00 98.44 84 SER A C 1
ATOM 644 O O . SER A 1 84 ? 7.137 6.835 -12.403 1.00 98.44 84 SER A O 1
ATOM 646 N N . ASN A 1 85 ? 7.831 7.865 -14.263 1.00 97.94 85 ASN A N 1
ATOM 647 C CA . ASN A 1 85 ? 9.115 8.294 -13.685 1.00 97.94 85 ASN A CA 1
ATOM 648 C C . ASN A 1 85 ? 8.954 9.072 -12.371 1.00 97.94 85 ASN A C 1
ATOM 650 O O . ASN A 1 85 ? 9.786 8.944 -11.478 1.00 97.94 85 ASN A O 1
ATOM 654 N N . LYS A 1 86 ? 7.886 9.872 -12.253 1.00 98.19 86 LYS A N 1
ATOM 655 C CA . LYS A 1 86 ? 7.585 10.617 -11.029 1.00 98.19 86 LYS A CA 1
ATOM 656 C C . LYS A 1 86 ? 7.224 9.669 -9.884 1.00 98.19 86 LYS A C 1
ATOM 658 O O . LYS A 1 86 ? 7.786 9.799 -8.807 1.00 98.19 86 LYS A O 1
ATOM 663 N N . GLU A 1 87 ? 6.331 8.713 -10.124 1.00 98.12 87 GLU A N 1
ATOM 664 C CA . GLU A 1 87 ? 5.941 7.719 -9.114 1.00 98.12 87 GLU A CA 1
ATOM 665 C C . GLU A 1 87 ? 7.129 6.836 -8.711 1.00 98.12 87 GLU A C 1
ATOM 667 O O . GLU A 1 87 ? 7.323 6.577 -7.530 1.00 98.12 87 GLU A O 1
ATOM 672 N N . ILE A 1 88 ? 7.981 6.441 -9.665 1.00 98.06 88 ILE A N 1
ATOM 673 C CA . ILE A 1 88 ? 9.230 5.719 -9.378 1.00 98.06 88 ILE A CA 1
ATOM 674 C C . ILE A 1 88 ? 10.156 6.538 -8.478 1.00 98.06 88 ILE A C 1
ATOM 676 O O . ILE A 1 88 ? 10.784 5.977 -7.584 1.00 98.06 88 ILE A O 1
ATOM 680 N N . GLU A 1 89 ? 10.257 7.849 -8.691 1.00 97.81 89 GLU A N 1
ATOM 681 C CA . GLU A 1 89 ? 11.059 8.702 -7.818 1.00 97.81 89 GLU A CA 1
ATOM 682 C C . GLU A 1 89 ? 10.445 8.823 -6.420 1.00 97.81 89 GLU A C 1
ATOM 684 O O . GLU A 1 89 ? 11.169 8.737 -5.434 1.00 97.81 89 GLU A O 1
ATOM 689 N N . GLU A 1 90 ? 9.118 8.925 -6.316 1.00 97.62 90 GLU A N 1
ATOM 690 C CA . GLU A 1 90 ? 8.408 8.927 -5.031 1.00 97.62 90 GLU A CA 1
ATOM 691 C C . GLU A 1 90 ? 8.580 7.611 -4.254 1.00 97.62 90 GLU A C 1
ATOM 693 O O . GLU A 1 90 ? 8.642 7.642 -3.030 1.00 97.62 90 GLU A O 1
ATOM 698 N N . ILE A 1 91 ? 8.690 6.464 -4.937 1.00 97.38 91 ILE A N 1
ATOM 699 C CA . ILE A 1 91 ? 8.919 5.146 -4.311 1.00 97.38 91 ILE A CA 1
ATOM 700 C C . ILE A 1 91 ? 10.305 5.046 -3.651 1.00 97.38 91 ILE A C 1
ATOM 702 O O . ILE A 1 91 ? 10.474 4.280 -2.702 1.00 97.38 91 ILE A O 1
ATOM 706 N N . LYS A 1 92 ? 11.307 5.781 -4.152 1.00 93.75 92 LYS A N 1
ATOM 707 C CA . LYS A 1 92 ? 12.692 5.717 -3.648 1.00 93.75 92 LYS A CA 1
ATOM 708 C C . LYS A 1 92 ? 12.925 6.511 -2.360 1.00 93.75 92 LYS A C 1
ATOM 710 O O . LYS A 1 92 ? 13.959 6.295 -1.728 1.00 93.75 92 LYS A O 1
ATOM 715 N N . GLN A 1 93 ? 12.037 7.452 -2.035 1.00 80.19 93 GLN A N 1
ATOM 716 C CA . GLN A 1 93 ? 12.143 8.351 -0.878 1.00 80.19 93 GLN A CA 1
ATOM 717 C C . GLN A 1 93 ? 11.627 7.678 0.398 1.00 80.19 93 GLN A C 1
ATOM 719 O O . GLN A 1 93 ? 12.275 7.858 1.453 1.00 80.19 93 GLN A O 1
#

pLDDT: mean 95.48, std 3.52, range [76.31, 98.44]

Secondary structure (DSSP, 8-state):
-HHHHHHHTTS-HHHHHHHHHHHHHHHSS-HHHHHHTT--HHHHHHHHHHTS-HHHHHHHHHHHHHSSSS--HHHHHHHHHHS-HHHHHHHH-

InterPro domains:
  IPR001464 Annexin [PR00196] (35-51)
  IPR001464 Annexin [PR00196] (62-83)
  IPR018502 Annexin repeat [PF00191] (2-50)
  IPR018502 Annexin repeat [PF00191] (57-93)
  IPR018502 Annexin repeat [PS51897] (1-52)
  IPR018502 Annexin repeat [PS51897] (53-93)
  IPR018502 Annexin repeat [SM00335] (1-50)
  IPR037104 Annexin superfamily [G3DSA:1.10.220.10] (1-51)
  IPR037104 Annexin superfamily [G3DSA:1.10.220.10] (53-93)
  IPR037104 Annexin superfamily [SSF47874] (2-93)

Radius of gyration: 14.85 Å; chains: 1; bounding box: 33×30×37 Å